Protein AF-A0A497HD23-F1 (afdb_monomer_lite)

pLDDT: mean 92.61, std 12.79, range [30.3, 98.94]

Radius of gyration: 14.39 Å; chains: 1; bounding box: 45×35×32 Å

Sequence (160 aa):
IQEAINQSQPGDTIYIHNGTYHEHIIVNKSLKIIGENKYTTIIDGDNEWDAIILISNSNVYLSNITVTNQSKDSWTGGIDISEGFWTSGKRKEIYNITIYNCIVENCGCGIYPTNTTNIKITNCMIYNNTGTGLYIVDSTNIIIDNCTIYKNGQGDRGGG

Secondary structure (DSSP, 8-state):
-HHHHHHPPTT-EEEE-SEEEE--EEE-SS-EEEES-TTTEEEE-TT-SS-SEEE-SSSEEEES-EEE---TT-SSEEEEESS-TT--S-PPPEEEEEEES-EEESSSEEEEEBSEEEEEEES-EEES-SS-SB--BS-EEEEEES-EEES---S-----

Structure (mmCIF, N/CA/C/O backbone):
data_AF-A0A497HD23-F1
#
_entry.id   AF-A0A497HD23-F1
#
loop_
_atom_site.group_PDB
_atom_site.id
_atom_site.type_symbol
_atom_site.label_atom_id
_atom_site.label_alt_id
_atom_site.label_comp_id
_atom_site.label_asym_id
_atom_site.label_entity_id
_atom_site.label_seq_id
_atom_site.pdbx_PDB_ins_code
_atom_site.Cartn_x
_atom_site.Cartn_y
_atom_site.Cartn_z
_atom_site.occupancy
_atom_site.B_iso_or_equiv
_atom_site.auth_seq_id
_atom_site.auth_comp_id
_atom_site.auth_asym_id
_atom_site.auth_atom_id
_atom_site.pdbx_PDB_model_num
ATOM 1 N N . ILE A 1 1 ? -10.742 7.907 -7.194 1.00 98.00 1 ILE A N 1
ATOM 2 C CA . ILE A 1 1 ? -10.971 7.335 -5.841 1.00 98.00 1 ILE A CA 1
ATOM 3 C C . ILE A 1 1 ? -11.016 8.424 -4.773 1.00 98.00 1 ILE A C 1
ATOM 5 O O . ILE A 1 1 ? -11.865 8.344 -3.885 1.00 98.00 1 ILE A O 1
ATOM 9 N N . GLN A 1 2 ? -10.168 9.457 -4.855 1.00 98.44 2 GLN A N 1
ATOM 10 C CA . GLN A 1 2 ? -10.122 10.519 -3.838 1.00 98.44 2 GLN A CA 1
ATOM 11 C C . GLN A 1 2 ? -11.486 11.177 -3.550 1.00 98.44 2 GLN A C 1
ATOM 13 O O . GLN A 1 2 ? -11.806 11.452 -2.396 1.00 98.44 2 GLN A O 1
ATOM 18 N N . GLU A 1 3 ? -12.328 11.392 -4.563 1.00 98.31 3 GLU A N 1
ATOM 19 C CA . GLU A 1 3 ? -13.668 11.962 -4.363 1.00 98.31 3 GLU A CA 1
ATOM 20 C C . GLU A 1 3 ? -14.550 11.100 -3.440 1.00 98.31 3 GLU A C 1
ATOM 22 O O . GLU A 1 3 ? -15.201 11.631 -2.538 1.00 98.31 3 GLU A O 1
ATOM 27 N N . ALA A 1 4 ? -14.504 9.772 -3.585 1.00 98.38 4 ALA A N 1
ATOM 28 C CA . ALA A 1 4 ? -15.235 8.854 -2.712 1.00 98.38 4 ALA A CA 1
ATOM 29 C C . ALA A 1 4 ? -14.719 8.918 -1.264 1.00 98.38 4 ALA A C 1
ATOM 31 O O . ALA A 1 4 ? -15.511 8.903 -0.325 1.00 98.38 4 ALA A O 1
ATOM 32 N N . ILE A 1 5 ? -13.401 9.063 -1.072 1.00 98.56 5 ILE A N 1
ATOM 33 C CA . ILE A 1 5 ? -12.803 9.293 0.255 1.00 98.56 5 ILE A CA 1
ATOM 34 C C . ILE A 1 5 ? -13.286 10.626 0.840 1.00 98.56 5 ILE A C 1
ATOM 36 O O . ILE A 1 5 ? -13.588 10.721 2.031 1.00 98.56 5 ILE A O 1
ATOM 40 N N . ASN A 1 6 ? -13.389 11.670 0.019 1.00 98.50 6 ASN A N 1
ATOM 41 C CA . ASN A 1 6 ? -13.835 12.984 0.474 1.00 98.50 6 ASN A CA 1
ATOM 42 C C . ASN A 1 6 ? -15.293 12.948 0.957 1.00 98.50 6 ASN A C 1
ATOM 44 O O . ASN A 1 6 ? -15.597 13.541 1.994 1.00 98.50 6 ASN A O 1
ATOM 48 N N . GLN A 1 7 ? -16.159 12.205 0.264 1.00 98.44 7 GLN A N 1
ATOM 49 C CA . GLN A 1 7 ? -17.591 12.093 0.566 1.00 98.44 7 GLN A CA 1
ATOM 50 C C . GLN A 1 7 ? -17.926 11.076 1.672 1.00 98.44 7 GLN A C 1
ATOM 52 O O . GLN A 1 7 ? -18.985 11.182 2.292 1.00 98.44 7 GLN A O 1
ATOM 57 N N . SER A 1 8 ? -17.041 10.116 1.954 1.00 98.38 8 SER A N 1
ATOM 58 C CA . SER A 1 8 ? -17.285 9.071 2.953 1.00 98.38 8 SER A CA 1
ATOM 59 C C . SER A 1 8 ? -17.251 9.574 4.400 1.00 98.38 8 SER A C 1
ATOM 61 O O . SER A 1 8 ? -16.655 10.607 4.728 1.00 98.38 8 SER A O 1
ATOM 63 N N . GLN A 1 9 ? -17.865 8.806 5.292 1.00 98.56 9 GLN A N 1
ATOM 64 C CA . GLN A 1 9 ? -17.776 8.954 6.739 1.00 98.56 9 GLN A CA 1
ATOM 65 C C . GLN A 1 9 ? -16.776 7.951 7.338 1.00 98.56 9 GLN A C 1
ATOM 67 O O . GLN A 1 9 ? -16.520 6.893 6.758 1.00 98.56 9 GLN A O 1
ATOM 72 N N . PRO A 1 10 ? -16.183 8.245 8.510 1.00 98.56 10 PRO A N 1
ATOM 73 C CA . PRO A 1 10 ? -15.352 7.275 9.213 1.00 98.56 10 PRO A CA 1
ATOM 74 C C . PRO A 1 10 ? -16.108 5.965 9.484 1.00 98.56 10 PRO A C 1
ATOM 76 O O . PRO A 1 10 ? -17.189 5.972 10.065 1.00 98.56 10 PRO A O 1
ATOM 79 N N . GLY A 1 11 ? -15.507 4.841 9.102 1.00 97.94 11 GLY A N 1
ATOM 80 C CA . GLY A 1 11 ? -16.085 3.499 9.183 1.00 97.94 11 GLY A CA 1
ATOM 81 C C . GLY A 1 11 ? -16.650 2.981 7.858 1.00 97.94 11 GLY A C 1
ATOM 82 O O . GLY A 1 11 ? -16.884 1.776 7.742 1.00 97.94 11 GLY A O 1
ATOM 83 N N . ASP A 1 12 ? -16.813 3.849 6.858 1.00 98.75 12 ASP A N 1
ATOM 84 C CA . ASP A 1 12 ? -17.353 3.464 5.557 1.00 98.75 12 ASP A CA 1
ATOM 85 C C . ASP A 1 12 ? -16.429 2.516 4.786 1.00 98.75 12 ASP A C 1
ATOM 87 O O . ASP A 1 12 ? -15.217 2.414 5.014 1.00 98.75 12 ASP A O 1
ATOM 91 N N . THR A 1 13 ? -17.039 1.818 3.827 1.00 98.81 13 THR A N 1
ATOM 92 C CA . THR A 1 13 ? -16.343 0.974 2.857 1.00 98.81 13 THR A CA 1
ATOM 93 C C . THR A 1 13 ? -16.471 1.569 1.462 1.00 98.81 13 THR A C 1
ATOM 95 O O . THR A 1 13 ? -17.576 1.828 0.993 1.00 98.81 13 THR A O 1
ATOM 98 N N . ILE A 1 14 ? -15.337 1.747 0.795 1.00 98.81 14 ILE A N 1
ATOM 99 C CA . ILE A 1 14 ? -15.223 2.176 -0.594 1.00 98.81 14 ILE A CA 1
ATOM 100 C C . ILE A 1 14 ? -14.851 0.950 -1.423 1.00 98.81 14 ILE A C 1
ATOM 102 O O . ILE A 1 14 ? -13.812 0.328 -1.188 1.00 98.81 14 ILE A O 1
ATOM 106 N N . TYR A 1 15 ? -15.698 0.618 -2.393 1.00 98.75 15 TYR A N 1
ATOM 107 C CA . TYR A 1 15 ? -15.421 -0.415 -3.387 1.00 98.75 15 TYR A CA 1
ATOM 108 C C . TYR A 1 15 ? -14.903 0.235 -4.664 1.00 98.75 15 TYR A C 1
ATOM 110 O O . TYR A 1 15 ? -15.491 1.199 -5.155 1.00 98.75 15 TYR A O 1
ATOM 118 N N . ILE A 1 16 ? -13.801 -0.288 -5.190 1.00 98.62 16 ILE A N 1
ATOM 119 C CA . ILE A 1 16 ? -13.177 0.198 -6.416 1.00 98.62 16 ILE A CA 1
ATOM 120 C C . ILE A 1 16 ? -13.323 -0.894 -7.468 1.00 98.62 16 ILE A C 1
ATOM 122 O O . ILE A 1 16 ? -12.846 -2.012 -7.278 1.00 98.62 16 ILE A O 1
ATOM 126 N N . HIS A 1 17 ? -13.988 -0.570 -8.570 1.00 98.56 17 HIS A N 1
ATOM 127 C CA . HIS A 1 17 ? -14.147 -1.491 -9.688 1.00 98.56 17 HIS A CA 1
ATOM 128 C C . HIS A 1 17 ? -12.826 -1.736 -10.425 1.00 98.56 17 HIS A C 1
ATOM 130 O O . HIS A 1 17 ? -11.814 -1.072 -10.189 1.00 98.56 17 HIS A O 1
ATOM 136 N N . ASN A 1 18 ? -12.818 -2.718 -11.322 1.00 98.50 18 ASN A N 1
ATOM 137 C CA . ASN A 1 18 ? -11.690 -2.903 -12.232 1.00 98.50 18 ASN A CA 1
ATOM 138 C C . ASN A 1 18 ? -11.453 -1.639 -13.072 1.00 98.50 18 ASN A C 1
ATOM 140 O O . ASN A 1 18 ? -12.390 -1.049 -13.611 1.00 98.50 18 ASN A O 1
ATOM 144 N N . GLY A 1 19 ? -10.189 -1.261 -13.211 1.00 98.62 19 GLY A N 1
ATOM 145 C CA . GLY A 1 19 ? -9.763 -0.070 -13.925 1.00 98.62 19 GLY A CA 1
ATOM 146 C C . GLY A 1 19 ? -8.366 0.370 -13.505 1.00 98.62 19 GLY A C 1
ATOM 147 O O . GLY A 1 19 ? -7.862 -0.034 -12.455 1.00 98.62 19 GLY A O 1
ATOM 148 N N . THR A 1 20 ? -7.769 1.222 -14.334 1.00 98.69 20 THR A N 1
ATOM 149 C CA . THR A 1 20 ? -6.544 1.953 -14.007 1.00 98.69 20 THR A CA 1
ATOM 150 C C . THR A 1 20 ? -6.918 3.376 -13.628 1.00 98.69 20 THR A C 1
ATOM 152 O O . THR A 1 20 ? -7.561 4.085 -14.403 1.00 98.69 20 THR A O 1
ATOM 155 N N . TYR A 1 21 ? -6.527 3.779 -12.427 1.00 98.56 21 TYR A N 1
ATOM 156 C CA . TYR A 1 21 ? -6.795 5.086 -11.855 1.00 98.56 21 TYR A CA 1
ATOM 157 C C . TYR A 1 21 ? -5.468 5.827 -11.713 1.00 98.56 21 TYR A C 1
ATOM 159 O O . TYR A 1 21 ? -4.653 5.463 -10.872 1.00 98.56 21 TYR A O 1
ATOM 167 N N . HIS A 1 22 ? -5.251 6.839 -12.554 1.00 98.31 22 HIS A N 1
ATOM 168 C CA . HIS A 1 22 ? -4.073 7.707 -12.492 1.00 98.31 22 HIS A CA 1
ATOM 169 C C . HIS A 1 22 ? -4.312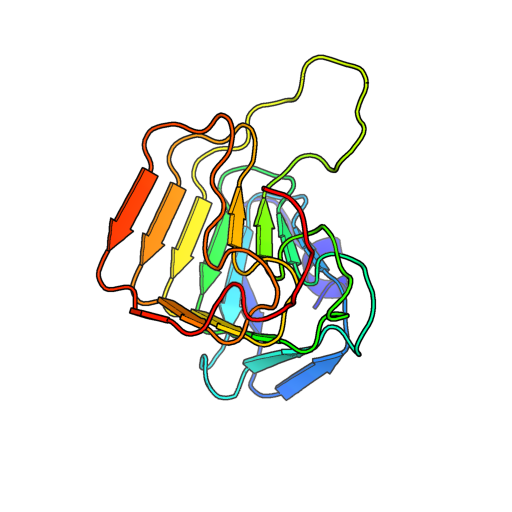 8.780 -11.428 1.00 98.31 22 HIS A C 1
ATOM 171 O O . HIS A 1 22 ? -4.951 9.797 -11.703 1.00 98.31 22 HIS A O 1
ATOM 177 N N . GLU A 1 23 ? -3.923 8.501 -10.185 1.00 97.00 23 GLU A N 1
ATOM 178 C CA . GLU A 1 23 ? -4.170 9.397 -9.057 1.00 97.00 23 GLU A CA 1
ATOM 179 C C . GLU A 1 23 ? -3.265 9.110 -7.856 1.00 97.00 23 GLU A C 1
ATOM 181 O O . GLU A 1 23 ? -2.825 7.986 -7.623 1.00 97.00 23 GLU A O 1
ATOM 186 N N . HIS A 1 24 ? -3.099 10.139 -7.027 1.00 96.50 24 HIS A N 1
ATOM 187 C CA . HIS A 1 24 ? -2.538 10.046 -5.686 1.00 96.50 24 HIS A CA 1
ATOM 188 C C . HIS A 1 24 ? -3.666 10.218 -4.669 1.00 96.50 24 HIS A C 1
ATOM 190 O O . HIS A 1 24 ? -4.412 11.200 -4.725 1.00 96.50 24 HIS A O 1
ATOM 196 N N . ILE A 1 25 ? -3.809 9.270 -3.741 1.00 97.44 25 ILE A N 1
ATOM 197 C CA . ILE A 1 25 ? -4.896 9.272 -2.758 1.00 97.44 25 ILE A CA 1
ATOM 198 C C . ILE A 1 25 ? -4.391 9.452 -1.330 1.00 97.44 25 ILE A C 1
ATOM 200 O O . ILE A 1 25 ? -3.404 8.858 -0.900 1.00 97.44 25 ILE A O 1
ATOM 204 N N . ILE A 1 26 ? -5.137 10.238 -0.559 1.00 97.81 26 ILE A N 1
ATOM 205 C CA . ILE A 1 26 ? -4.899 10.486 0.859 1.00 97.81 26 ILE A CA 1
ATOM 206 C C . ILE A 1 26 ? -6.050 9.876 1.655 1.00 97.81 26 ILE A C 1
ATOM 208 O O . ILE A 1 26 ? -7.182 10.367 1.633 1.00 97.81 26 ILE A O 1
ATOM 212 N N . VAL A 1 27 ? -5.747 8.824 2.412 1.00 98.19 27 VAL A N 1
ATOM 213 C CA . VAL A 1 27 ? -6.677 8.142 3.316 1.00 98.19 27 VAL A CA 1
ATOM 214 C C . VAL A 1 27 ? -6.574 8.779 4.702 1.00 98.19 27 VAL A C 1
ATOM 216 O O . VAL A 1 27 ? -5.856 8.312 5.586 1.00 98.19 27 VAL A O 1
ATOM 219 N N . ASN A 1 28 ? -7.297 9.885 4.881 1.00 97.19 28 ASN A N 1
ATOM 220 C CA . ASN A 1 28 ? -7.299 10.695 6.105 1.00 97.19 28 ASN A CA 1
ATOM 221 C C . ASN A 1 28 ? -8.470 10.388 7.060 1.00 97.19 28 ASN A C 1
ATOM 223 O O . ASN A 1 28 ? -8.691 11.113 8.032 1.00 97.19 28 ASN A O 1
ATOM 227 N N . LYS A 1 29 ? -9.218 9.307 6.820 1.00 97.75 29 LYS A N 1
ATOM 228 C CA . LYS A 1 29 ? -10.340 8.826 7.643 1.00 97.75 29 LYS A CA 1
ATOM 229 C C . LYS A 1 29 ? -10.182 7.326 7.897 1.00 97.75 29 LYS A C 1
ATOM 231 O O . LYS A 1 29 ? -9.591 6.627 7.078 1.00 97.75 29 LYS A O 1
ATOM 236 N N . SER A 1 30 ? -10.754 6.827 8.993 1.00 98.62 30 SER A N 1
ATOM 237 C CA . SER A 1 30 ? -10.903 5.383 9.220 1.00 98.62 30 SER A CA 1
ATOM 238 C C . SER A 1 30 ? -11.789 4.799 8.123 1.00 98.62 30 SER A C 1
ATOM 240 O O . SER A 1 30 ? -12.968 5.140 8.071 1.00 98.62 30 SER A O 1
ATOM 242 N N . LEU A 1 31 ? -11.255 3.970 7.232 1.00 98.75 31 LEU A N 1
ATOM 243 C CA . LEU A 1 31 ? -11.980 3.481 6.055 1.00 98.75 31 LEU A CA 1
ATOM 244 C C . LEU A 1 31 ? -11.566 2.058 5.695 1.00 98.75 31 LEU A C 1
ATOM 246 O O . LEU A 1 31 ? -10.445 1.626 5.968 1.00 98.75 31 LEU A O 1
ATOM 250 N N . LYS A 1 32 ? -12.462 1.352 5.007 1.00 98.88 32 LYS A N 1
ATOM 251 C CA . LYS A 1 32 ? -12.110 0.157 4.237 1.00 98.88 32 LYS A CA 1
ATOM 252 C C . LYS A 1 32 ? -12.099 0.516 2.758 1.00 98.88 32 LYS A C 1
ATOM 254 O O . LYS A 1 32 ? -13.088 1.030 2.254 1.00 98.88 32 LYS A O 1
ATOM 259 N N . ILE A 1 33 ? -11.007 0.238 2.064 1.00 98.88 33 ILE A N 1
ATOM 260 C CA . ILE A 1 33 ? -10.851 0.464 0.629 1.00 98.88 33 ILE A CA 1
ATOM 261 C C . ILE A 1 33 ? -10.551 -0.889 -0.010 1.00 98.88 33 ILE A C 1
ATOM 263 O O . ILE A 1 33 ? -9.555 -1.540 0.312 1.00 98.88 33 ILE A O 1
ATOM 267 N N . ILE A 1 34 ? -11.464 -1.345 -0.862 1.00 98.94 34 ILE A N 1
ATOM 268 C CA . ILE A 1 34 ? -11.472 -2.708 -1.390 1.00 98.94 34 ILE A CA 1
ATOM 269 C C . ILE A 1 34 ? -11.554 -2.633 -2.908 1.00 98.94 34 ILE A C 1
ATOM 271 O O . ILE A 1 34 ? -12.582 -2.244 -3.461 1.00 98.94 34 ILE A O 1
ATOM 275 N N . GLY A 1 35 ? -10.470 -3.018 -3.575 1.00 98.81 35 GLY A N 1
ATOM 276 C CA . GLY A 1 35 ? -10.493 -3.261 -5.009 1.00 98.81 35 GLY A CA 1
ATOM 277 C C . GLY A 1 35 ? -11.262 -4.530 -5.354 1.00 98.81 35 GLY A C 1
ATOM 278 O O . GLY A 1 35 ? -11.375 -5.468 -4.559 1.00 98.81 35 GLY A O 1
ATOM 279 N N . GLU A 1 36 ? -11.809 -4.562 -6.558 1.00 98.69 36 GLU A N 1
ATOM 280 C CA . GLU A 1 36 ? -12.518 -5.721 -7.081 1.00 98.69 36 GLU A CA 1
ATOM 281 C C . GLU A 1 36 ? -11.556 -6.903 -7.276 1.00 98.69 36 GLU A C 1
ATOM 283 O O . GLU A 1 36 ? -11.879 -8.037 -6.916 1.00 98.69 36 GLU A O 1
ATOM 288 N N . ASN A 1 37 ? -10.342 -6.641 -7.773 1.00 98.50 37 ASN A N 1
ATOM 289 C CA . ASN A 1 37 ? -9.303 -7.650 -7.945 1.00 98.50 37 ASN A CA 1
ATOM 290 C C . ASN A 1 37 ? -7.913 -7.003 -8.035 1.00 98.50 37 ASN A C 1
ATOM 292 O O . ASN A 1 37 ? -7.699 -6.071 -8.806 1.00 98.50 37 ASN A O 1
ATOM 296 N N . LYS A 1 38 ? -6.931 -7.553 -7.307 1.00 98.25 38 LYS A N 1
ATOM 297 C CA . LYS A 1 38 ? -5.576 -6.986 -7.254 1.00 98.25 38 LYS A CA 1
ATOM 298 C C . LYS A 1 38 ? -4.881 -6.881 -8.605 1.00 98.25 38 LYS A C 1
ATOM 300 O O . LYS A 1 38 ? -4.040 -6.013 -8.743 1.00 98.25 38 LYS A O 1
ATOM 305 N N . TYR A 1 39 ? -5.211 -7.725 -9.580 1.00 98.56 39 TYR A N 1
ATOM 306 C CA . TYR A 1 39 ? -4.586 -7.714 -10.905 1.00 98.56 39 TYR A CA 1
ATOM 307 C C . TYR A 1 39 ? -5.215 -6.700 -11.871 1.00 98.56 39 TYR A C 1
ATOM 309 O O . TYR A 1 39 ? -4.637 -6.434 -12.920 1.00 98.56 39 TYR A O 1
ATOM 317 N N . THR A 1 40 ? -6.398 -6.165 -11.556 1.00 98.56 40 THR A N 1
ATOM 318 C CA . THR A 1 40 ? -7.183 -5.327 -12.482 1.00 98.56 40 THR A CA 1
ATOM 319 C C . THR A 1 40 ? -7.709 -4.033 -11.869 1.00 98.56 40 THR A C 1
ATOM 321 O O . THR A 1 40 ? -8.171 -3.175 -12.614 1.00 98.56 40 THR A O 1
ATOM 324 N N . THR A 1 41 ? -7.630 -3.852 -10.551 1.00 98.81 41 THR A N 1
ATOM 325 C CA . THR A 1 41 ? -7.831 -2.564 -9.878 1.00 98.81 41 THR A CA 1
ATOM 326 C C . THR A 1 41 ? -6.464 -1.945 -9.592 1.00 98.81 41 THR A C 1
ATOM 328 O O . THR A 1 41 ? -5.790 -2.326 -8.632 1.00 98.81 41 THR A O 1
ATOM 331 N N . ILE A 1 42 ? -6.038 -1.021 -10.450 1.00 98.88 42 ILE A N 1
ATOM 332 C CA . ILE A 1 42 ? -4.685 -0.453 -10.464 1.00 98.88 42 ILE A CA 1
ATOM 333 C C . ILE A 1 42 ? -4.760 1.026 -10.095 1.00 98.88 42 ILE A C 1
ATOM 335 O O . ILE A 1 42 ? -5.485 1.782 -10.736 1.00 98.88 42 ILE A O 1
ATOM 339 N N . ILE A 1 43 ? -3.994 1.437 -9.089 1.00 98.75 43 ILE A N 1
ATOM 340 C CA . ILE A 1 43 ? -3.741 2.842 -8.770 1.00 98.75 43 ILE A CA 1
ATOM 341 C C . ILE A 1 43 ? -2.332 3.162 -9.268 1.00 98.75 43 ILE A C 1
ATOM 343 O O . ILE A 1 43 ? -1.346 2.597 -8.788 1.00 98.75 43 ILE A O 1
ATOM 347 N N . ASP A 1 44 ? -2.274 4.003 -10.289 1.00 98.69 44 ASP A N 1
ATOM 348 C CA . ASP A 1 44 ? -1.076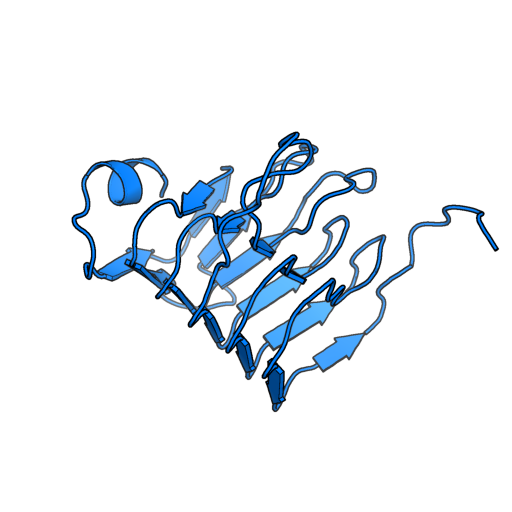 4.351 -11.040 1.00 98.69 44 ASP A CA 1
ATOM 349 C C . ASP A 1 44 ? -0.617 5.758 -10.634 1.00 98.69 44 ASP A C 1
ATOM 351 O O . ASP A 1 44 ? -1.402 6.706 -10.678 1.00 98.69 44 ASP A O 1
ATOM 355 N N . GLY A 1 45 ? 0.639 5.875 -10.201 1.00 97.19 45 GLY A N 1
ATOM 356 C CA . GLY A 1 45 ? 1.254 7.125 -9.751 1.00 97.19 45 GLY A CA 1
ATOM 357 C C . GLY A 1 45 ? 1.773 8.028 -10.867 1.00 97.19 45 GLY A C 1
ATOM 358 O O . GLY A 1 45 ? 2.465 8.993 -10.571 1.00 97.19 45 GLY A O 1
ATOM 359 N N . ASP A 1 46 ? 1.532 7.686 -12.133 1.00 96.19 46 ASP A N 1
ATOM 360 C CA . ASP A 1 46 ? 1.869 8.472 -13.327 1.00 96.19 46 ASP A CA 1
ATOM 361 C C . ASP A 1 46 ? 3.325 8.988 -13.392 1.00 96.19 46 ASP A C 1
ATOM 363 O O . ASP A 1 46 ? 3.628 10.042 -13.945 1.00 96.19 46 ASP A O 1
ATOM 367 N N . ASN A 1 47 ? 4.266 8.217 -12.836 1.00 94.25 47 ASN A N 1
ATOM 368 C CA . ASN A 1 47 ? 5.676 8.578 -12.651 1.00 94.25 47 ASN A CA 1
ATOM 369 C C . ASN A 1 47 ? 5.912 9.853 -11.818 1.00 94.25 47 ASN A C 1
ATOM 371 O O . ASN A 1 47 ? 6.989 10.453 -11.898 1.00 94.25 47 ASN A O 1
ATOM 375 N N . GLU A 1 48 ? 4.956 10.256 -10.985 1.00 93.88 48 GLU A N 1
ATOM 376 C CA . GLU A 1 48 ? 5.107 11.369 -10.056 1.00 93.88 48 GLU A CA 1
ATOM 377 C C . GLU A 1 48 ? 5.810 10.944 -8.758 1.00 93.88 48 GLU A C 1
ATOM 379 O O . GLU A 1 48 ? 5.985 9.766 -8.435 1.00 93.88 48 GLU A O 1
ATOM 384 N N . TRP A 1 49 ? 6.295 11.937 -8.018 1.00 90.75 49 TRP A N 1
ATOM 385 C CA . TRP A 1 49 ? 7.193 11.746 -6.878 1.00 90.75 49 TRP A CA 1
ATOM 386 C C . TRP A 1 49 ? 6.461 11.426 -5.578 1.00 90.75 49 TRP A C 1
ATOM 388 O O . TRP A 1 49 ? 7.044 10.804 -4.687 1.00 90.75 49 TRP A O 1
ATOM 398 N N . ASP A 1 50 ? 5.207 11.849 -5.461 1.00 91.56 50 ASP A N 1
ATOM 399 C CA . ASP A 1 50 ? 4.426 11.729 -4.238 1.00 91.56 50 ASP A CA 1
ATOM 400 C C . ASP A 1 50 ? 4.036 10.281 -3.949 1.00 91.56 50 ASP A C 1
ATOM 402 O O . ASP A 1 50 ? 4.005 9.428 -4.837 1.00 91.56 50 ASP A O 1
ATOM 406 N N . ALA A 1 51 ? 3.742 9.983 -2.679 1.00 93.31 51 ALA A N 1
ATOM 407 C CA . ALA A 1 51 ? 3.158 8.694 -2.317 1.00 93.31 51 ALA A CA 1
ATOM 408 C C . ALA A 1 51 ? 1.876 8.467 -3.130 1.00 93.31 51 ALA A C 1
ATOM 410 O O . ALA A 1 51 ? 1.043 9.368 -3.236 1.00 93.31 51 ALA A O 1
ATOM 411 N N . ILE A 1 52 ? 1.710 7.275 -3.702 1.00 97.56 52 ILE A N 1
ATOM 412 C CA . ILE A 1 52 ? 0.503 6.953 -4.481 1.00 97.56 52 ILE A CA 1
ATOM 413 C C . ILE A 1 52 ? -0.679 6.783 -3.528 1.00 97.56 52 ILE A C 1
ATOM 415 O O . ILE A 1 52 ? -1.766 7.304 -3.762 1.00 97.56 52 ILE A O 1
ATOM 419 N N . ILE A 1 53 ? -0.452 6.096 -2.407 1.00 98.19 53 ILE A N 1
ATOM 420 C CA . ILE A 1 53 ? -1.400 6.019 -1.299 1.00 98.19 53 ILE A CA 1
ATOM 421 C C . ILE A 1 53 ? -0.719 6.537 -0.041 1.00 98.19 53 ILE A C 1
ATOM 423 O O . ILE A 1 53 ? 0.184 5.889 0.483 1.00 98.19 53 ILE A O 1
ATOM 427 N N . LEU A 1 54 ? -1.204 7.657 0.488 1.00 97.44 54 LEU A N 1
ATOM 428 C CA . LEU A 1 54 ? -0.835 8.159 1.807 1.00 97.44 54 LEU A CA 1
ATOM 429 C C . LEU A 1 54 ? -1.933 7.823 2.820 1.00 97.44 54 LEU A C 1
ATOM 431 O O . LEU A 1 54 ? -3.023 8.394 2.791 1.00 97.44 54 LEU A O 1
ATOM 435 N N . ILE A 1 55 ? -1.645 6.920 3.751 1.00 97.69 55 ILE A N 1
ATOM 436 C CA . ILE A 1 55 ? -2.515 6.594 4.881 1.00 97.69 55 ILE A CA 1
ATOM 437 C C . ILE A 1 55 ? -2.097 7.447 6.079 1.00 97.69 55 ILE A C 1
ATOM 439 O O . ILE A 1 55 ? -1.086 7.176 6.721 1.00 97.69 55 ILE A O 1
ATOM 443 N N . SER A 1 56 ? -2.908 8.457 6.401 1.00 96.19 56 SER A N 1
ATOM 444 C CA . SER A 1 56 ? -2.649 9.423 7.482 1.00 96.19 56 SER A CA 1
ATOM 445 C C . SER A 1 56 ? -3.633 9.308 8.653 1.00 96.19 56 SER A C 1
ATOM 447 O O . SER A 1 56 ? -3.714 10.183 9.520 1.00 96.19 56 SER A O 1
ATOM 449 N N . ASN A 1 57 ? -4.408 8.220 8.707 1.00 96.62 57 ASN A N 1
ATOM 450 C CA . ASN A 1 57 ? -5.324 7.942 9.808 1.00 96.62 57 ASN A CA 1
ATOM 451 C C . ASN A 1 57 ? -5.335 6.460 10.205 1.00 96.62 57 ASN A C 1
ATOM 453 O O . ASN A 1 57 ? -4.951 5.582 9.438 1.00 96.62 57 ASN A O 1
ATOM 457 N N . SER A 1 58 ? -5.770 6.201 11.436 1.00 98.06 58 SER A N 1
ATOM 458 C CA . SER A 1 58 ? -5.845 4.873 12.041 1.00 98.06 58 SER A CA 1
ATOM 459 C C . SER A 1 58 ? -7.080 4.100 11.574 1.00 98.06 58 SER A C 1
ATOM 461 O O . SER A 1 58 ? -8.047 4.684 11.091 1.00 98.06 58 SER A O 1
ATOM 463 N N . ASN A 1 59 ? -7.097 2.788 11.824 1.00 98.69 59 ASN A N 1
ATOM 464 C CA . ASN A 1 59 ? -8.217 1.892 11.504 1.00 98.69 59 ASN A CA 1
ATOM 465 C C . ASN A 1 59 ? -8.544 1.877 10.003 1.00 98.69 59 ASN A C 1
ATOM 467 O O . ASN A 1 59 ? -9.696 2.058 9.600 1.00 98.69 59 ASN A O 1
ATOM 471 N N . VAL A 1 60 ? -7.510 1.670 9.187 1.00 98.88 60 VAL A N 1
ATOM 472 C CA . VAL A 1 60 ? -7.624 1.582 7.730 1.00 98.88 60 VAL A CA 1
ATOM 473 C C . VAL A 1 60 ? -7.401 0.147 7.274 1.00 98.88 60 VAL A C 1
ATOM 475 O O . VAL A 1 60 ? -6.452 -0.524 7.684 1.00 98.88 60 VAL A O 1
ATOM 478 N N . TYR A 1 61 ? -8.289 -0.320 6.405 1.00 98.94 61 TYR A N 1
ATOM 479 C CA . TYR A 1 61 ? -8.167 -1.597 5.717 1.00 98.94 61 TYR A CA 1
ATOM 480 C C . TYR A 1 61 ? -8.047 -1.339 4.220 1.00 98.94 61 TYR A C 1
ATOM 482 O O . TYR A 1 61 ? -8.927 -0.715 3.633 1.00 98.94 61 TYR A O 1
ATOM 490 N N . LEU A 1 62 ? -6.981 -1.834 3.608 1.00 98.88 62 LEU A N 1
ATOM 491 C CA . LEU A 1 62 ? -6.709 -1.716 2.184 1.00 98.88 62 LEU A CA 1
ATOM 492 C C . LEU A 1 62 ? -6.566 -3.117 1.599 1.00 98.88 62 LEU A C 1
ATOM 494 O O . LEU A 1 62 ? -5.812 -3.929 2.141 1.00 98.88 62 LEU A O 1
ATOM 498 N N . SER A 1 63 ? -7.274 -3.416 0.512 1.00 98.94 63 SER A N 1
ATOM 499 C CA . SER A 1 63 ? -7.160 -4.736 -0.104 1.00 98.94 63 SER A CA 1
ATOM 500 C C . SER A 1 63 ? -7.431 -4.780 -1.594 1.00 98.94 63 SER A C 1
ATOM 502 O O . SER A 1 63 ? -8.138 -3.924 -2.121 1.00 98.94 63 SER A O 1
ATOM 504 N N . ASN A 1 64 ? -6.933 -5.843 -2.230 1.00 98.88 64 ASN A N 1
ATOM 505 C CA . ASN A 1 64 ? -7.257 -6.229 -3.603 1.00 98.88 64 ASN A CA 1
ATOM 506 C C . ASN A 1 64 ? -6.937 -5.152 -4.652 1.00 98.88 64 ASN A C 1
ATOM 508 O O . ASN A 1 64 ? -7.691 -4.976 -5.605 1.00 98.88 64 ASN A O 1
ATOM 512 N N . ILE A 1 65 ? -5.816 -4.452 -4.494 1.00 98.81 65 ILE A N 1
ATOM 513 C CA . ILE A 1 65 ? -5.363 -3.427 -5.441 1.00 98.81 65 ILE A CA 1
ATOM 514 C C . ILE A 1 65 ? -3.899 -3.624 -5.836 1.00 98.81 65 ILE A C 1
ATOM 516 O O . ILE A 1 65 ? -3.114 -4.199 -5.075 1.00 98.81 65 ILE A O 1
ATOM 520 N N . THR A 1 66 ? -3.541 -3.111 -7.009 1.00 98.88 66 THR A N 1
ATOM 521 C CA . THR A 1 66 ? -2.155 -2.836 -7.402 1.00 98.88 66 THR A CA 1
ATOM 522 C C . THR A 1 66 ? -1.846 -1.359 -7.198 1.00 98.88 66 THR A C 1
ATOM 524 O O . THR A 1 66 ? -2.662 -0.508 -7.540 1.00 98.88 66 THR A O 1
ATOM 527 N N . VAL A 1 67 ? -0.661 -1.064 -6.669 1.00 98.81 67 VAL A N 1
ATOM 528 C CA . VAL A 1 67 ? -0.084 0.280 -6.567 1.00 98.81 67 VAL A CA 1
ATOM 529 C C . VAL A 1 67 ? 1.208 0.295 -7.368 1.00 98.81 67 VAL A C 1
ATOM 531 O O . VAL A 1 67 ? 2.095 -0.518 -7.089 1.00 98.81 67 VAL A O 1
ATOM 534 N N . THR A 1 68 ? 1.309 1.164 -8.377 1.00 98.50 68 THR A N 1
ATOM 535 C CA . THR A 1 68 ? 2.462 1.134 -9.282 1.00 98.50 68 THR A CA 1
ATOM 536 C C . THR A 1 68 ? 2.802 2.457 -9.953 1.00 98.50 68 THR A C 1
ATOM 538 O O . THR A 1 68 ? 2.033 3.407 -9.892 1.00 98.50 68 THR A O 1
ATOM 541 N N . ASN A 1 69 ? 3.949 2.476 -10.637 1.00 96.62 69 ASN A N 1
ATOM 542 C CA . ASN A 1 69 ? 4.391 3.541 -11.528 1.00 96.62 69 ASN A CA 1
ATOM 543 C C . ASN A 1 69 ? 4.605 4.869 -10.788 1.00 96.62 69 ASN A C 1
ATOM 545 O O . ASN A 1 69 ? 4.171 5.925 -11.230 1.00 96.62 69 ASN A O 1
ATOM 549 N N . GLN A 1 70 ? 5.284 4.806 -9.642 1.00 95.00 70 GLN A N 1
ATOM 550 C CA . GLN A 1 70 ? 5.804 5.996 -8.971 1.00 95.00 70 GLN A CA 1
ATOM 551 C C . GLN A 1 70 ? 7.132 6.403 -9.619 1.00 95.00 70 GLN A C 1
ATOM 553 O O . GLN A 1 70 ? 7.861 5.553 -10.139 1.00 95.00 70 GLN A O 1
ATOM 558 N N . SER A 1 71 ? 7.515 7.676 -9.513 1.00 91.56 71 SER A N 1
ATOM 559 C CA . SER A 1 71 ? 8.875 8.100 -9.845 1.00 91.56 71 SER A CA 1
ATOM 560 C C . SER A 1 71 ? 9.900 7.211 -9.138 1.00 91.56 71 SER A C 1
ATOM 562 O O . SER A 1 71 ? 9.889 7.055 -7.913 1.00 91.56 71 SER A O 1
ATOM 564 N N . LYS A 1 72 ? 10.848 6.682 -9.917 1.00 83.69 72 LYS A N 1
ATOM 565 C CA . LYS A 1 72 ? 11.986 5.887 -9.425 1.00 83.69 72 LYS A CA 1
ATOM 566 C C . LYS A 1 72 ? 12.847 6.632 -8.418 1.00 83.69 72 LYS A C 1
ATOM 568 O O . LYS A 1 72 ? 13.551 6.002 -7.629 1.00 83.69 72 LYS A O 1
ATOM 573 N N . ASP A 1 73 ? 12.784 7.954 -8.467 1.00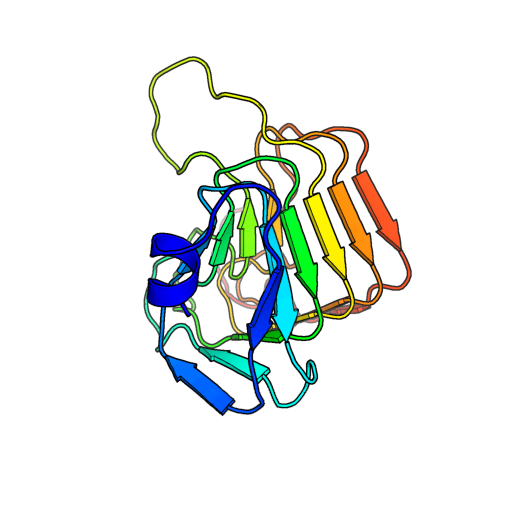 84.50 73 ASP A N 1
ATOM 574 C CA . ASP A 1 73 ? 13.530 8.832 -7.597 1.00 84.50 73 ASP A CA 1
ATOM 575 C C . ASP A 1 73 ? 12.715 9.310 -6.379 1.00 84.50 73 ASP A C 1
ATOM 577 O O . ASP A 1 73 ? 13.208 10.130 -5.597 1.00 84.50 73 ASP A O 1
ATOM 581 N N . SER A 1 74 ? 11.504 8.785 -6.168 1.00 84.06 74 SER A N 1
ATOM 582 C CA . SER A 1 74 ? 10.706 9.070 -4.976 1.00 84.06 74 SER A CA 1
ATOM 583 C C . SER A 1 74 ? 11.412 8.636 -3.686 1.00 84.06 74 SER A C 1
ATOM 585 O O . SER A 1 74 ? 12.159 7.658 -3.635 1.00 84.06 74 SER A O 1
ATOM 587 N N . TRP A 1 75 ? 11.177 9.407 -2.626 1.00 82.38 75 TRP A N 1
ATOM 588 C CA . TRP A 1 75 ? 11.663 9.144 -1.270 1.00 82.38 75 TRP A CA 1
ATOM 589 C C . TRP A 1 75 ? 10.549 8.592 -0.367 1.00 82.38 75 TRP A C 1
ATOM 591 O O . TRP A 1 75 ? 10.791 8.333 0.810 1.00 82.38 75 TRP A O 1
ATOM 601 N N . THR A 1 76 ? 9.337 8.430 -0.903 1.00 84.69 76 THR A N 1
ATOM 602 C CA . THR A 1 76 ? 8.161 7.942 -0.178 1.00 84.69 76 THR A CA 1
ATOM 603 C C . THR A 1 76 ? 7.877 6.477 -0.525 1.00 84.69 76 THR A C 1
ATOM 605 O O . THR A 1 76 ? 8.575 5.853 -1.335 1.00 84.69 76 THR A O 1
ATOM 608 N N . GLY A 1 77 ? 6.877 5.892 0.135 1.00 86.88 77 GLY A N 1
ATOM 609 C CA . GLY A 1 77 ? 6.335 4.593 -0.260 1.00 86.88 77 GLY A CA 1
ATOM 610 C C . GLY A 1 77 ? 5.304 4.715 -1.383 1.00 86.88 77 GLY A C 1
ATOM 611 O O . GLY A 1 77 ? 4.547 5.683 -1.427 1.00 86.88 77 GLY A O 1
ATOM 612 N N . GLY A 1 78 ? 5.189 3.682 -2.222 1.00 96.31 78 GLY A N 1
ATOM 613 C CA . GLY A 1 78 ? 3.986 3.481 -3.031 1.00 96.31 78 GLY A CA 1
ATOM 614 C C . GLY A 1 78 ? 2.748 3.445 -2.130 1.00 96.31 78 GLY A C 1
ATOM 615 O O . GLY A 1 78 ? 1.765 4.138 -2.388 1.00 96.31 78 GLY A O 1
ATOM 616 N N . ILE A 1 79 ? 2.846 2.714 -1.013 1.00 98.12 79 ILE A N 1
ATOM 617 C CA . ILE A 1 79 ? 1.942 2.852 0.135 1.00 98.12 79 ILE A CA 1
ATOM 618 C C . ILE A 1 79 ? 2.727 3.427 1.313 1.00 98.12 79 ILE A C 1
ATOM 620 O O . ILE A 1 79 ? 3.535 2.737 1.938 1.00 98.12 79 ILE A O 1
ATOM 624 N N . ASP A 1 80 ? 2.467 4.684 1.635 1.00 96.50 80 ASP A N 1
ATOM 625 C CA . ASP A 1 80 ? 3.059 5.397 2.761 1.00 96.50 80 ASP A CA 1
ATOM 626 C C . ASP A 1 80 ? 2.068 5.440 3.929 1.00 96.50 80 ASP A C 1
ATOM 628 O O . ASP A 1 80 ? 0.894 5.766 3.745 1.00 96.50 80 ASP A O 1
ATOM 632 N N . ILE A 1 81 ? 2.517 5.081 5.132 1.00 96.31 81 ILE A N 1
ATOM 633 C CA . ILE A 1 81 ? 1.708 5.166 6.352 1.00 96.31 81 ILE A CA 1
ATOM 634 C C . ILE A 1 81 ? 2.427 6.102 7.313 1.00 96.31 81 ILE A C 1
ATOM 636 O O . ILE A 1 81 ? 3.309 5.695 8.076 1.00 96.31 81 ILE A O 1
ATOM 640 N N . SER A 1 82 ? 2.046 7.371 7.267 1.00 92.50 82 SER A N 1
ATOM 641 C CA . SER A 1 82 ? 2.650 8.423 8.070 1.00 92.50 82 SER A CA 1
ATOM 642 C C . SER A 1 82 ? 1.716 9.627 8.184 1.00 92.50 82 SER A C 1
ATOM 644 O O . SER A 1 82 ? 0.756 9.788 7.430 1.00 92.50 82 SER A O 1
ATOM 646 N N . GLU A 1 83 ? 2.020 10.527 9.117 1.00 85.06 83 GLU A N 1
ATOM 647 C CA . GLU A 1 83 ? 1.394 11.856 9.168 1.00 85.06 83 GLU A CA 1
ATOM 648 C C . GLU A 1 83 ? 2.037 12.855 8.186 1.00 85.06 83 GLU A C 1
ATOM 650 O O . GLU A 1 83 ? 1.861 14.065 8.320 1.00 85.06 83 GLU A O 1
ATOM 655 N N . GLY A 1 84 ? 2.785 12.352 7.198 1.00 68.25 84 GLY A N 1
ATOM 656 C CA . GLY A 1 84 ? 3.610 13.136 6.291 1.00 68.25 84 GLY A CA 1
ATOM 657 C C . GLY A 1 84 ? 5.040 13.322 6.804 1.00 68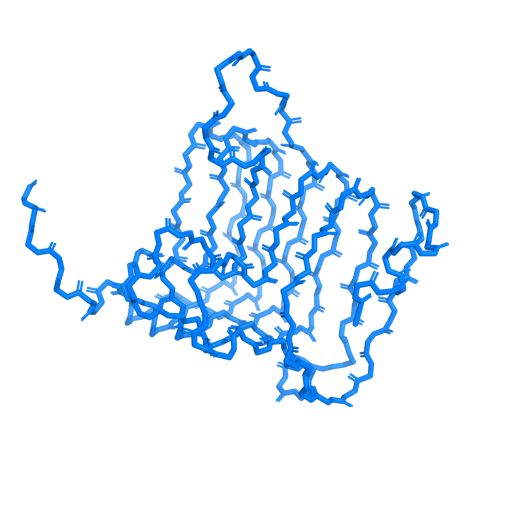.25 84 GLY A C 1
ATOM 658 O O . GLY A 1 84 ? 5.319 13.385 8.007 1.00 68.25 84 GLY A O 1
ATOM 659 N N . PHE A 1 85 ? 5.980 13.422 5.866 1.00 56.78 85 PHE A N 1
ATOM 660 C CA . PHE A 1 85 ? 7.341 13.844 6.175 1.00 56.78 85 PHE A CA 1
ATOM 661 C C . PHE A 1 85 ? 7.303 15.315 6.630 1.00 56.78 85 PHE A C 1
ATOM 663 O O . PHE A 1 85 ? 6.535 16.110 6.095 1.00 56.78 85 PHE A O 1
ATOM 670 N N . TRP A 1 86 ? 8.155 15.688 7.591 1.00 56.16 86 TRP A N 1
ATOM 671 C CA . TRP A 1 86 ? 8.428 17.089 7.980 1.00 56.16 86 TRP A CA 1
ATOM 672 C C . TRP A 1 86 ? 7.489 17.795 8.973 1.00 56.16 86 TRP A C 1
ATOM 674 O O . TRP A 1 86 ? 7.520 19.021 9.059 1.00 56.16 86 TRP A O 1
ATOM 684 N N . THR A 1 87 ? 6.736 17.089 9.821 1.00 53.25 87 THR A N 1
ATOM 685 C CA . THR A 1 87 ? 6.093 17.767 10.964 1.00 53.25 87 THR A CA 1
ATOM 686 C C . THR A 1 87 ? 7.105 17.990 12.097 1.00 53.25 87 THR A C 1
ATOM 688 O O . THR A 1 87 ? 7.546 17.036 12.744 1.00 53.25 87 THR A O 1
ATOM 691 N N . SER A 1 88 ? 7.471 19.243 12.375 1.00 57.12 88 SER A N 1
ATOM 692 C CA . SER A 1 88 ? 8.183 19.624 13.600 1.00 57.12 88 SER A CA 1
ATOM 693 C C . SER A 1 88 ? 7.212 19.570 14.787 1.00 57.12 88 SER A C 1
ATOM 695 O O . SER A 1 88 ? 6.493 20.520 15.078 1.00 57.12 88 SER A O 1
ATOM 697 N N . GLY A 1 89 ? 7.135 18.424 15.466 1.00 66.31 89 GLY A N 1
ATOM 698 C CA . GLY A 1 89 ? 6.234 18.251 16.606 1.00 66.31 89 GLY A CA 1
ATOM 699 C C . GLY A 1 89 ? 6.031 16.798 17.021 1.00 66.31 89 GLY A C 1
ATOM 700 O O . GLY A 1 89 ? 6.609 15.878 16.441 1.00 66.31 89 GLY A O 1
ATOM 701 N N . LYS A 1 90 ? 5.197 16.591 18.047 1.00 68.50 90 LYS A N 1
ATOM 702 C CA . LYS A 1 90 ? 4.777 15.253 18.472 1.00 68.50 90 LYS A CA 1
ATOM 703 C C . LYS A 1 90 ? 3.921 14.639 17.362 1.00 68.50 90 LYS A C 1
ATOM 705 O O . LYS A 1 90 ? 2.785 15.061 17.174 1.00 68.50 90 LYS A O 1
ATOM 710 N N . ARG A 1 91 ? 4.475 13.655 16.653 1.00 75.69 91 ARG A N 1
ATOM 711 C CA . ARG A 1 91 ? 3.743 12.856 15.663 1.00 75.69 91 ARG A CA 1
ATOM 712 C C . ARG A 1 91 ? 2.647 12.077 16.380 1.00 75.69 91 ARG A C 1
ATOM 714 O O . ARG A 1 91 ? 2.926 11.420 17.390 1.00 75.69 91 ARG A O 1
ATOM 721 N N . LYS A 1 92 ? 1.409 12.159 15.902 1.00 87.06 92 LYS A N 1
ATOM 722 C CA . LYS A 1 92 ? 0.365 11.244 16.350 1.00 87.06 92 LYS A CA 1
ATOM 723 C C . LYS A 1 92 ? 0.701 9.856 15.805 1.00 87.06 92 LYS A C 1
ATOM 725 O O . LYS A 1 92 ? 1.226 9.673 14.709 1.00 87.06 92 LYS A O 1
ATOM 730 N N . GLU A 1 93 ? 0.471 8.872 16.659 1.00 92.06 93 GLU A N 1
ATOM 731 C CA . GLU A 1 93 ? 0.640 7.471 16.314 1.00 92.06 93 GLU A CA 1
ATOM 732 C C . GLU A 1 93 ? -0.516 7.034 15.406 1.00 92.06 93 GLU A C 1
ATOM 734 O O . GLU A 1 93 ? -1.690 7.274 15.717 1.00 92.06 93 GLU A O 1
ATOM 739 N N . ILE A 1 94 ? -0.182 6.381 14.292 1.00 96.31 94 ILE A N 1
ATOM 740 C CA . ILE A 1 94 ? -1.157 5.723 13.416 1.00 96.31 94 ILE A CA 1
ATOM 741 C C . ILE A 1 94 ? -1.235 4.252 13.814 1.00 96.31 94 ILE A C 1
ATOM 743 O O . ILE A 1 94 ? -0.217 3.595 14.011 1.00 96.31 94 ILE A O 1
ATOM 747 N N . TYR A 1 95 ? -2.441 3.708 13.937 1.00 98.31 95 TYR A N 1
ATOM 748 C CA . TYR A 1 95 ? -2.613 2.350 14.439 1.00 98.31 95 TYR A CA 1
ATOM 749 C C . TYR A 1 95 ? -3.709 1.568 13.725 1.00 98.31 95 TYR A C 1
ATOM 751 O O . TYR A 1 95 ? -4.601 2.142 13.099 1.00 98.31 95 TYR A O 1
ATOM 759 N N . ASN A 1 96 ? -3.665 0.242 13.859 1.00 98.62 96 ASN A N 1
ATOM 760 C CA . ASN A 1 96 ? -4.642 -0.689 13.287 1.00 98.62 96 ASN A CA 1
ATOM 761 C C . ASN A 1 96 ? -4.753 -0.556 11.762 1.00 98.62 96 ASN A C 1
ATOM 763 O O . ASN A 1 96 ? -5.831 -0.275 11.234 1.00 98.62 96 ASN A O 1
ATOM 767 N N . ILE A 1 97 ? -3.643 -0.758 11.053 1.00 98.75 97 ILE A N 1
ATOM 768 C CA . ILE A 1 97 ? -3.642 -0.760 9.585 1.00 98.75 97 ILE A CA 1
ATOM 769 C C . ILE A 1 97 ? -3.533 -2.190 9.089 1.00 98.75 97 ILE A C 1
ATOM 771 O O . ILE A 1 97 ? -2.732 -2.982 9.586 1.00 98.75 97 ILE A O 1
ATOM 775 N N . THR A 1 98 ? -4.351 -2.534 8.104 1.00 98.88 98 THR A N 1
ATOM 776 C CA . THR A 1 98 ? -4.271 -3.819 7.415 1.00 98.88 98 THR A CA 1
ATOM 777 C C . THR A 1 98 ? -4.136 -3.584 5.921 1.00 98.88 98 THR A C 1
ATOM 779 O O . THR A 1 98 ? -5.007 -2.965 5.317 1.00 98.88 98 THR A O 1
ATOM 782 N N . ILE A 1 99 ? -3.063 -4.109 5.336 1.00 98.88 99 ILE A N 1
ATOM 783 C CA . ILE A 1 99 ? -2.850 -4.184 3.892 1.00 98.88 99 ILE A CA 1
ATOM 784 C C . ILE A 1 99 ? -2.932 -5.660 3.516 1.00 98.88 99 ILE A C 1
ATOM 786 O O . ILE A 1 99 ? -2.116 -6.467 3.965 1.00 98.88 99 ILE A O 1
ATOM 790 N N . TYR A 1 100 ? -3.944 -6.019 2.735 1.00 98.88 100 TYR A N 1
ATOM 791 C CA . TYR A 1 100 ? -4.285 -7.408 2.463 1.00 98.88 100 TYR A CA 1
ATOM 792 C C . TYR A 1 100 ? -4.413 -7.687 0.969 1.00 98.88 100 TYR A C 1
ATOM 794 O O . TYR A 1 100 ? -5.216 -7.066 0.284 1.00 98.88 100 TYR A O 1
ATOM 802 N N . ASN A 1 101 ? -3.703 -8.698 0.472 1.00 98.88 101 ASN A N 1
ATOM 803 C CA . ASN A 1 101 ? -3.835 -9.150 -0.915 1.00 98.88 101 ASN A CA 1
ATOM 804 C C . ASN A 1 101 ? -3.590 -8.026 -1.942 1.00 98.88 101 ASN A C 1
ATOM 806 O O . ASN A 1 101 ? -4.319 -7.905 -2.926 1.00 98.88 101 ASN A O 1
ATOM 810 N N . CYS A 1 102 ? -2.572 -7.197 -1.701 1.00 98.88 102 CYS A N 1
ATOM 811 C CA . CYS A 1 102 ? -2.178 -6.108 -2.597 1.00 98.88 102 CYS A CA 1
ATOM 812 C C . CYS A 1 102 ? -0.894 -6.434 -3.370 1.00 98.88 102 CYS A C 1
ATOM 814 O O . CYS A 1 102 ? -0.084 -7.265 -2.946 1.00 98.88 102 CYS A O 1
ATOM 816 N N . ILE A 1 103 ? -0.701 -5.742 -4.489 1.00 98.94 103 ILE A N 1
ATOM 817 C CA . ILE A 1 103 ? 0.559 -5.703 -5.233 1.00 98.94 103 ILE A CA 1
ATOM 818 C C . ILE A 1 103 ? 1.128 -4.288 -5.113 1.00 98.94 103 ILE A C 1
ATOM 820 O O . ILE A 1 103 ? 0.398 -3.319 -5.302 1.00 98.94 103 ILE A O 1
ATOM 824 N N . VAL A 1 104 ? 2.411 -4.167 -4.780 1.00 98.62 104 VAL A N 1
ATOM 825 C CA . VAL A 1 104 ? 3.124 -2.884 -4.764 1.00 98.62 104 VAL A CA 1
ATOM 826 C C . VAL A 1 104 ? 4.415 -3.033 -5.553 1.00 98.62 104 VAL A C 1
ATOM 828 O O . VAL A 1 104 ? 5.341 -3.727 -5.115 1.00 98.62 104 VAL A O 1
ATOM 831 N N . GLU A 1 105 ? 4.460 -2.413 -6.728 1.00 97.94 105 GLU A N 1
ATOM 832 C CA . GLU A 1 105 ? 5.571 -2.581 -7.658 1.00 97.94 105 GLU A CA 1
ATOM 833 C C . GLU A 1 105 ? 5.961 -1.305 -8.391 1.00 97.94 105 GLU A C 1
ATOM 835 O O . GLU A 1 105 ? 5.118 -0.460 -8.665 1.00 97.94 105 GLU A O 1
ATOM 840 N N . ASN A 1 106 ? 7.225 -1.202 -8.804 1.00 96.31 106 ASN A N 1
ATOM 841 C CA . ASN A 1 106 ? 7.732 -0.047 -9.554 1.00 96.31 106 ASN A CA 1
ATOM 842 C C . ASN A 1 106 ? 7.503 1.287 -8.814 1.00 96.31 106 ASN A C 1
ATOM 844 O O . ASN A 1 106 ? 7.154 2.293 -9.431 1.00 96.31 106 ASN A O 1
ATOM 848 N N . CYS A 1 107 ? 7.684 1.281 -7.491 1.00 94.94 107 CYS A N 1
ATOM 849 C CA . CYS A 1 107 ? 7.630 2.468 -6.640 1.00 94.94 107 CYS A CA 1
ATOM 850 C C . CYS A 1 107 ? 9.021 2.834 -6.091 1.00 94.94 107 CYS A C 1
ATOM 852 O O . CYS A 1 107 ? 9.984 2.093 -6.305 1.00 94.94 107 CYS A O 1
ATOM 854 N N . GLY A 1 108 ? 9.120 3.952 -5.362 1.00 91.38 108 GLY A N 1
ATOM 855 C CA . GLY A 1 108 ? 10.287 4.324 -4.558 1.00 91.38 108 GLY A CA 1
ATOM 856 C C . GLY A 1 108 ? 10.564 3.272 -3.481 1.00 91.38 108 GLY A C 1
ATOM 857 O O . GLY A 1 108 ? 11.223 2.265 -3.729 1.00 91.38 108 GLY A O 1
ATOM 858 N N . CYS A 1 109 ? 10.026 3.447 -2.276 1.00 92.88 109 CYS A N 1
ATOM 859 C CA . CYS A 1 109 ? 9.832 2.310 -1.368 1.00 92.88 109 CYS A CA 1
ATOM 860 C C . CYS A 1 109 ? 8.520 1.588 -1.712 1.00 92.88 109 CYS A C 1
ATOM 862 O O . CYS A 1 109 ? 7.603 2.190 -2.264 1.00 92.88 109 CYS A O 1
ATOM 864 N N . GLY A 1 110 ? 8.392 0.303 -1.376 1.00 96.31 110 GLY A N 1
ATOM 865 C CA . GLY A 1 110 ? 7.121 -0.404 -1.573 1.00 96.31 110 GLY A CA 1
ATOM 866 C C . GLY A 1 110 ? 6.074 0.052 -0.552 1.00 96.31 110 GLY A C 1
ATOM 867 O O . GLY A 1 110 ? 5.206 0.872 -0.846 1.00 96.31 110 GLY A O 1
ATOM 868 N N . ILE A 1 111 ? 6.177 -0.463 0.672 1.00 97.50 111 ILE A N 1
ATOM 869 C CA . ILE A 1 111 ? 5.328 -0.075 1.804 1.00 97.50 111 ILE A CA 1
ATOM 870 C C . ILE A 1 111 ? 6.206 0.557 2.886 1.00 97.50 111 ILE A C 1
ATOM 872 O O . ILE A 1 111 ? 7.211 -0.032 3.291 1.00 97.50 111 ILE A O 1
ATOM 876 N N . TYR A 1 112 ? 5.823 1.740 3.361 1.00 94.94 112 TYR A N 1
ATOM 877 C CA . TYR A 1 112 ? 6.619 2.527 4.299 1.00 94.94 112 TYR A CA 1
ATOM 878 C C . TYR A 1 112 ? 5.784 3.029 5.493 1.00 94.94 112 TYR A C 1
ATOM 880 O O . TYR A 1 112 ? 5.266 4.143 5.457 1.00 94.94 112 TYR A O 1
ATOM 888 N N . PRO A 1 113 ? 5.648 2.239 6.576 1.00 94.62 113 PRO A N 1
ATOM 889 C CA . PRO A 1 113 ? 5.090 2.724 7.833 1.00 94.62 113 PRO A CA 1
ATOM 890 C C . PRO A 1 113 ? 6.114 3.437 8.724 1.00 94.62 113 PRO A C 1
ATOM 892 O O . PRO A 1 113 ? 7.208 2.923 8.970 1.00 94.62 113 PRO A O 1
ATOM 895 N N . THR A 1 114 ? 5.714 4.585 9.277 1.00 93.12 114 THR A N 1
ATOM 896 C CA . THR A 1 114 ? 6.494 5.372 10.245 1.00 93.12 114 THR A CA 1
ATOM 897 C C . THR A 1 114 ? 5.663 5.740 11.475 1.00 93.12 114 THR A C 1
ATOM 899 O O . THR A 1 114 ? 4.577 6.296 11.328 1.00 93.12 114 THR A O 1
ATOM 902 N N . ASN A 1 115 ? 6.193 5.522 12.687 1.00 93.38 115 ASN A N 1
ATOM 903 C CA . ASN A 1 115 ? 5.505 5.833 13.953 1.00 93.38 115 ASN A CA 1
ATOM 904 C C . ASN A 1 115 ? 4.118 5.169 14.047 1.00 93.38 115 ASN A C 1
ATOM 906 O O . ASN A 1 115 ? 3.098 5.833 14.271 1.00 93.38 115 ASN A O 1
ATOM 910 N N . THR A 1 116 ? 4.083 3.856 13.800 1.00 95.06 116 THR A N 1
ATOM 911 C CA . THR A 1 116 ? 2.834 3.098 13.705 1.00 95.06 116 THR A CA 1
ATOM 912 C C . THR A 1 116 ? 2.768 1.889 14.632 1.00 95.06 116 THR A C 1
ATOM 914 O O . THR A 1 116 ? 3.784 1.275 14.947 1.00 95.06 116 THR A O 1
ATOM 917 N N . THR A 1 117 ? 1.560 1.491 15.030 1.00 98.12 117 THR A N 1
ATOM 918 C CA . THR A 1 117 ? 1.353 0.320 15.896 1.00 98.12 117 THR A CA 1
ATOM 919 C C . THR A 1 117 ? 0.246 -0.592 15.372 1.00 98.12 117 THR A C 1
ATOM 921 O O . THR A 1 117 ? -0.780 -0.131 14.876 1.00 98.12 117 THR A O 1
ATOM 924 N N . ASN A 1 118 ? 0.413 -1.910 15.512 1.00 98.38 118 ASN A N 1
ATOM 925 C CA . ASN A 1 118 ? -0.561 -2.912 15.057 1.00 98.38 118 ASN A CA 1
ATOM 926 C C . ASN A 1 118 ? -0.803 -2.841 13.537 1.00 98.38 118 ASN A C 1
ATOM 928 O O . ASN A 1 118 ? -1.910 -2.553 13.069 1.00 98.38 118 ASN A O 1
ATOM 932 N N . ILE A 1 119 ? 0.262 -3.094 12.774 1.00 98.25 119 ILE A N 1
ATOM 933 C CA . ILE A 1 119 ? 0.225 -3.175 11.311 1.00 98.25 119 ILE A CA 1
ATOM 934 C C . ILE A 1 119 ? 0.202 -4.640 10.888 1.00 98.25 119 ILE A C 1
ATOM 936 O O . ILE A 1 119 ? 1.014 -5.444 11.348 1.00 98.25 119 ILE A O 1
ATOM 940 N N . LYS A 1 120 ? -0.701 -4.978 9.968 1.00 98.75 120 LYS A N 1
ATOM 941 C CA . LYS A 1 120 ? -0.783 -6.297 9.340 1.00 98.75 120 LYS A CA 1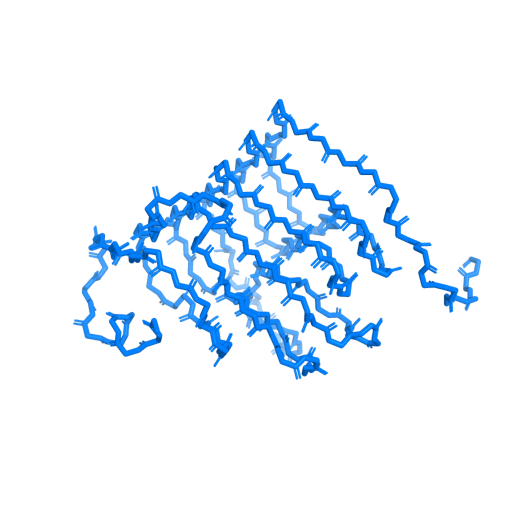
ATOM 942 C C . LYS A 1 120 ? -0.599 -6.163 7.837 1.00 98.75 120 LYS A C 1
ATOM 944 O O . LYS A 1 120 ? -1.385 -5.484 7.182 1.00 98.75 120 LYS A O 1
ATOM 949 N N . ILE A 1 121 ? 0.421 -6.819 7.299 1.00 98.75 121 ILE A N 1
ATOM 950 C CA . ILE A 1 121 ? 0.682 -6.901 5.862 1.00 98.75 121 ILE A CA 1
ATOM 951 C C . ILE A 1 121 ? 0.614 -8.375 5.489 1.00 98.75 121 ILE A C 1
ATOM 953 O O . ILE A 1 121 ? 1.472 -9.162 5.895 1.00 98.75 121 ILE A O 1
ATOM 957 N N . THR A 1 122 ? -0.429 -8.762 4.760 1.00 98.81 122 THR A N 1
ATOM 958 C CA . THR A 1 122 ? -0.739 -10.178 4.539 1.00 98.81 122 THR A CA 1
ATOM 959 C C . THR A 1 122 ? -1.113 -10.459 3.092 1.00 98.81 122 THR A C 1
ATOM 961 O O . THR A 1 122 ? -1.861 -9.697 2.484 1.00 98.81 122 THR A O 1
ATOM 964 N N . ASN A 1 123 ? -0.646 -11.580 2.537 1.00 98.75 123 ASN A N 1
ATOM 965 C CA . ASN A 1 123 ? -0.931 -11.999 1.154 1.00 98.75 123 ASN A CA 1
ATOM 966 C C . ASN A 1 123 ? -0.461 -10.993 0.082 1.00 98.75 123 ASN A C 1
ATOM 968 O O . ASN A 1 123 ? -1.013 -10.962 -1.021 1.00 98.75 123 ASN A O 1
ATOM 972 N N . CYS A 1 124 ? 0.531 -10.155 0.390 1.00 98.88 124 CYS A N 1
ATOM 973 C CA . CYS A 1 124 ? 0.987 -9.099 -0.512 1.00 98.88 124 CYS A CA 1
ATOM 974 C C . CYS A 1 124 ? 2.185 -9.528 -1.368 1.00 98.88 124 CYS A C 1
ATOM 976 O O . CYS A 1 124 ? 3.032 -10.317 -0.944 1.00 98.88 124 CYS A O 1
ATOM 978 N N . MET A 1 125 ? 2.283 -8.952 -2.565 1.00 98.81 125 MET A N 1
ATOM 979 C CA . MET A 1 125 ? 3.470 -9.032 -3.418 1.00 98.81 125 MET A CA 1
ATOM 980 C C . MET A 1 125 ? 4.117 -7.651 -3.493 1.00 98.81 125 MET A C 1
ATOM 982 O O . MET A 1 125 ? 3.458 -6.691 -3.876 1.00 98.81 125 MET A O 1
ATOM 986 N N . ILE A 1 126 ? 5.389 -7.542 -3.109 1.00 98.56 126 ILE A N 1
ATOM 987 C CA . ILE A 1 126 ? 6.102 -6.260 -3.037 1.00 98.56 126 ILE A CA 1
ATOM 988 C C . ILE A 1 126 ? 7.432 -6.395 -3.773 1.00 98.56 126 ILE A C 1
ATOM 990 O O . ILE A 1 126 ? 8.366 -7.025 -3.261 1.00 98.56 126 ILE A O 1
ATOM 994 N N . TYR A 1 127 ? 7.531 -5.854 -4.986 1.00 98.06 127 TYR A N 1
ATOM 995 C CA . TYR A 1 127 ? 8.672 -6.143 -5.855 1.00 98.06 127 TYR A CA 1
ATOM 996 C C . TYR A 1 127 ? 9.005 -5.045 -6.860 1.00 98.06 127 TYR A C 1
ATOM 998 O O . TYR A 1 127 ? 8.192 -4.177 -7.123 1.00 98.06 127 TYR A O 1
ATOM 1006 N N . ASN A 1 128 ? 10.208 -5.085 -7.439 1.00 96.12 128 ASN A N 1
ATOM 1007 C CA . ASN A 1 128 ? 10.688 -4.090 -8.412 1.00 96.12 128 ASN A CA 1
ATOM 1008 C C . ASN A 1 128 ? 10.623 -2.633 -7.911 1.00 96.12 128 ASN A C 1
ATOM 1010 O O . ASN A 1 128 ? 10.566 -1.707 -8.717 1.00 96.12 128 ASN A O 1
ATOM 1014 N N . ASN A 1 129 ? 10.635 -2.409 -6.596 1.00 95.06 129 ASN A N 1
ATOM 1015 C CA . ASN A 1 129 ? 10.722 -1.061 -6.040 1.00 95.06 129 ASN A CA 1
ATOM 1016 C C . ASN A 1 129 ? 12.189 -0.607 -6.026 1.00 95.06 129 ASN A C 1
ATOM 1018 O O . ASN A 1 129 ? 13.097 -1.413 -5.787 1.00 95.06 129 ASN A O 1
ATOM 1022 N N . THR A 1 130 ? 12.445 0.664 -6.330 1.00 93.44 130 THR A N 1
ATOM 1023 C CA . THR A 1 130 ? 13.815 1.175 -6.477 1.00 93.44 130 THR A CA 1
ATOM 1024 C C . THR A 1 130 ? 14.547 1.235 -5.142 1.00 93.44 130 THR A C 1
ATOM 1026 O O . THR A 1 130 ? 15.723 0.887 -5.084 1.00 93.44 130 THR A O 1
ATOM 1029 N N . GLY A 1 131 ? 13.843 1.582 -4.070 1.00 91.25 131 GLY A N 1
ATOM 1030 C CA . GLY A 1 131 ? 14.275 1.512 -2.679 1.00 91.25 131 GLY A CA 1
ATOM 1031 C C . GLY A 1 131 ? 13.837 0.225 -1.974 1.00 91.25 131 GLY A C 1
ATOM 1032 O O . GLY A 1 131 ? 13.593 -0.816 -2.588 1.00 91.25 131 GLY A O 1
ATOM 1033 N N . THR A 1 132 ? 13.751 0.275 -0.646 1.00 92.94 132 THR A N 1
ATOM 1034 C CA . THR A 1 132 ? 13.392 -0.883 0.184 1.00 92.94 132 THR A CA 1
ATOM 1035 C C . THR A 1 132 ? 11.941 -1.307 -0.062 1.00 92.94 132 THR A C 1
ATOM 1037 O O . THR A 1 132 ? 11.025 -0.488 -0.052 1.00 92.94 132 THR A O 1
ATOM 1040 N N . GLY A 1 133 ? 11.702 -2.612 -0.241 1.00 94.88 133 GLY A N 1
ATOM 1041 C CA . GLY A 1 133 ? 10.349 -3.136 -0.466 1.00 94.88 133 GLY A CA 1
ATOM 1042 C C . GLY A 1 133 ? 9.413 -2.864 0.713 1.00 94.88 133 GLY A C 1
ATOM 1043 O O . GLY A 1 133 ? 8.319 -2.346 0.532 1.00 94.88 133 GLY A O 1
ATOM 1044 N N . LEU A 1 134 ? 9.859 -3.163 1.931 1.00 95.00 134 LEU A N 1
ATOM 1045 C CA . LEU A 1 134 ? 9.131 -2.861 3.159 1.00 95.00 134 LEU A CA 1
ATOM 1046 C C . LEU A 1 134 ? 10.070 -2.150 4.131 1.00 95.00 134 LEU A C 1
ATOM 1048 O O . LEU A 1 134 ? 10.988 -2.776 4.660 1.00 95.00 134 LEU A O 1
ATOM 1052 N N . TYR A 1 135 ? 9.861 -0.852 4.341 1.00 93.44 135 TYR A N 1
ATOM 1053 C CA . TYR A 1 135 ? 10.706 -0.035 5.208 1.00 93.44 135 TYR A CA 1
ATOM 1054 C C . TYR A 1 135 ? 9.922 0.390 6.444 1.00 93.44 135 TYR A C 1
ATOM 1056 O O . TYR A 1 135 ? 9.051 1.240 6.360 1.00 93.44 135 TYR A O 1
ATOM 1064 N N . ILE A 1 136 ? 10.176 -0.245 7.587 1.00 92.00 136 ILE A N 1
ATOM 1065 C CA . ILE A 1 136 ? 9.411 -0.018 8.819 1.00 92.00 136 ILE A CA 1
ATOM 1066 C C . ILE A 1 136 ? 10.254 0.819 9.776 1.00 92.00 136 ILE A C 1
ATOM 1068 O O . ILE A 1 136 ? 11.343 0.397 10.160 1.00 92.00 136 ILE A O 1
ATOM 1072 N N . VAL A 1 137 ? 9.738 1.978 10.188 1.00 91.44 137 VAL A N 1
ATOM 1073 C CA . VAL A 1 137 ? 10.447 2.926 11.060 1.00 91.44 137 VAL A CA 1
ATOM 1074 C C . VAL A 1 137 ? 9.601 3.240 12.292 1.00 91.44 137 VAL A C 1
ATOM 1076 O O . VAL A 1 137 ? 8.394 3.461 12.184 1.00 91.44 137 VAL A O 1
ATOM 1079 N N . ASP A 1 138 ? 10.221 3.240 13.475 1.00 92.12 138 ASP A N 1
ATOM 1080 C CA . ASP A 1 138 ? 9.597 3.602 14.760 1.00 92.12 138 ASP A CA 1
ATOM 1081 C C . ASP A 1 138 ? 8.226 2.945 15.000 1.00 92.12 138 ASP A C 1
ATOM 1083 O O . ASP A 1 138 ? 7.291 3.582 15.472 1.00 92.12 138 ASP A O 1
ATOM 1087 N N . SER A 1 139 ? 8.071 1.678 14.610 1.00 93.81 139 SER A N 1
ATOM 1088 C CA . SER A 1 139 ? 6.772 1.003 14.618 1.00 93.81 139 SER A CA 1
ATOM 1089 C C . SER A 1 139 ? 6.790 -0.287 15.435 1.00 93.81 139 SER A C 1
ATOM 1091 O O . SER A 1 139 ? 7.811 -0.971 15.510 1.00 93.81 139 SER A O 1
ATOM 1093 N N . THR A 1 140 ? 5.656 -0.636 16.049 1.00 97.38 140 THR A N 1
ATOM 1094 C CA . THR A 1 140 ? 5.539 -1.796 16.948 1.00 97.38 140 THR A CA 1
ATOM 1095 C C . THR A 1 140 ? 4.367 -2.712 16.592 1.00 97.38 140 THR A C 1
ATOM 1097 O O . THR A 1 140 ? 3.408 -2.314 15.932 1.00 97.38 140 THR A O 1
ATOM 1100 N N . ASN A 1 141 ? 4.434 -3.970 17.041 1.00 97.69 141 ASN A N 1
ATOM 1101 C CA . ASN A 1 141 ? 3.394 -4.978 16.817 1.00 97.69 141 ASN A CA 1
ATOM 1102 C C . ASN A 1 141 ? 3.062 -5.168 15.321 1.00 97.69 141 ASN A C 1
ATOM 1104 O O . ASN A 1 141 ? 1.935 -4.954 14.874 1.00 97.69 141 ASN A O 1
ATOM 1108 N N . ILE A 1 142 ? 4.088 -5.517 14.541 1.00 97.12 142 ILE A N 1
ATOM 1109 C CA . ILE A 1 142 ? 4.000 -5.687 13.089 1.00 97.12 142 ILE A CA 1
ATOM 1110 C C . ILE A 1 142 ? 3.892 -7.171 12.753 1.00 97.12 142 ILE A C 1
ATOM 1112 O O . ILE A 1 142 ? 4.711 -7.974 13.196 1.00 97.12 142 ILE A O 1
ATOM 1116 N N . ILE A 1 143 ? 2.900 -7.523 11.940 1.00 98.38 143 ILE A N 1
ATOM 1117 C CA . ILE A 1 143 ? 2.711 -8.872 11.409 1.00 98.38 143 ILE A CA 1
ATOM 1118 C C . ILE A 1 143 ? 2.868 -8.811 9.894 1.00 98.38 143 ILE A C 1
ATOM 1120 O O . ILE A 1 143 ? 2.119 -8.112 9.211 1.00 98.38 143 ILE A O 1
ATOM 1124 N N . ILE A 1 144 ? 3.829 -9.572 9.377 1.00 97.81 144 ILE A N 1
ATOM 1125 C CA . ILE A 1 144 ? 4.033 -9.791 7.946 1.00 97.81 144 ILE A CA 1
ATOM 1126 C C . ILE A 1 144 ? 3.844 -11.283 7.712 1.00 97.81 144 ILE A C 1
ATOM 1128 O O . ILE A 1 144 ? 4.607 -12.083 8.247 1.00 97.81 144 ILE A O 1
ATOM 1132 N N . ASP A 1 145 ? 2.821 -11.654 6.949 1.00 98.56 145 ASP A N 1
ATOM 1133 C CA . ASP A 1 145 ? 2.442 -13.057 6.770 1.00 98.56 145 ASP A CA 1
ATOM 1134 C C . ASP A 1 145 ? 2.076 -13.366 5.316 1.00 98.56 145 ASP A C 1
ATOM 1136 O O . ASP A 1 145 ? 1.413 -12.576 4.648 1.00 98.56 145 ASP A O 1
ATOM 1140 N N . ASN A 1 146 ? 2.528 -14.515 4.810 1.00 98.44 146 ASN A N 1
ATOM 1141 C CA . ASN A 1 146 ? 2.299 -14.956 3.430 1.00 98.44 146 ASN A CA 1
ATOM 1142 C C . ASN A 1 146 ? 2.582 -13.870 2.361 1.00 98.44 146 ASN A C 1
ATOM 1144 O O . ASN A 1 146 ? 1.842 -13.706 1.390 1.00 98.44 146 ASN A O 1
ATOM 1148 N N . CYS A 1 147 ? 3.646 -13.087 2.558 1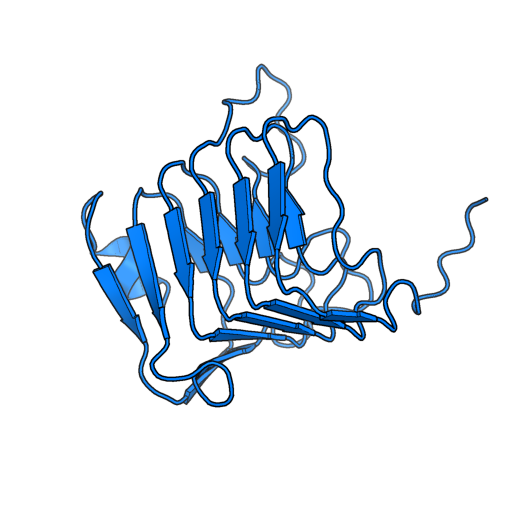.00 98.44 147 CYS A N 1
ATOM 1149 C CA . CYS A 1 147 ? 4.070 -12.041 1.630 1.00 98.44 147 CYS A CA 1
ATOM 1150 C C . CYS A 1 147 ? 5.249 -12.507 0.771 1.00 98.44 147 CYS A C 1
ATOM 1152 O O . CYS A 1 147 ? 6.160 -13.176 1.255 1.00 98.44 147 CYS A O 1
ATOM 1154 N N . THR A 1 148 ? 5.264 -12.101 -0.499 1.00 98.50 148 THR A N 1
ATOM 1155 C CA . THR A 1 148 ? 6.391 -12.326 -1.417 1.00 98.50 148 THR A CA 1
ATOM 1156 C C . THR A 1 148 ? 7.091 -10.997 -1.686 1.00 98.50 148 THR A C 1
ATOM 1158 O O . THR A 1 148 ? 6.514 -10.110 -2.314 1.00 98.50 148 THR A O 1
ATOM 1161 N N . ILE A 1 149 ? 8.329 -10.845 -1.205 1.00 97.88 149 ILE A N 1
ATOM 1162 C CA . ILE A 1 149 ? 9.100 -9.593 -1.281 1.00 97.88 149 ILE A CA 1
ATOM 1163 C C . ILE A 1 149 ? 10.422 -9.865 -2.007 1.00 97.88 149 ILE A C 1
ATOM 1165 O O . ILE A 1 149 ? 11.258 -10.605 -1.494 1.00 97.88 149 ILE A O 1
ATOM 1169 N N . TYR A 1 150 ? 10.619 -9.310 -3.206 1.00 97.56 150 TYR A N 1
ATOM 1170 C CA . TYR A 1 150 ? 11.781 -9.632 -4.054 1.00 97.56 150 TYR A CA 1
ATOM 1171 C C . TYR A 1 150 ? 12.141 -8.499 -5.019 1.00 97.56 150 TYR A C 1
ATOM 1173 O O . TYR A 1 150 ? 11.301 -7.668 -5.332 1.00 97.56 150 TYR A O 1
ATOM 1181 N N . LYS A 1 151 ? 13.385 -8.467 -5.522 1.00 95.31 151 LYS A N 1
ATOM 1182 C CA . LYS A 1 151 ? 13.855 -7.471 -6.515 1.00 95.31 151 LYS A CA 1
ATOM 1183 C C . LYS A 1 151 ? 13.579 -6.010 -6.120 1.00 95.31 151 LYS A C 1
ATOM 1185 O O . LYS A 1 151 ? 13.289 -5.181 -6.970 1.00 95.31 151 LYS A O 1
ATOM 1190 N N . ASN A 1 152 ? 13.663 -5.701 -4.831 1.00 94.38 152 ASN A N 1
ATOM 1191 C CA . ASN A 1 152 ? 13.643 -4.323 -4.347 1.00 94.38 152 ASN A CA 1
ATOM 1192 C C . ASN A 1 152 ? 15.086 -3.822 -4.168 1.00 94.38 152 ASN A C 1
ATOM 1194 O O . ASN A 1 152 ? 16.018 -4.633 -4.187 1.00 94.38 152 ASN A O 1
ATOM 1198 N N . GLY A 1 153 ? 15.284 -2.516 -4.011 1.00 88.31 153 GLY A N 1
ATOM 1199 C CA . GLY A 1 153 ? 16.613 -1.916 -3.856 1.00 88.31 153 GLY A CA 1
ATOM 1200 C C . GLY A 1 153 ? 17.430 -1.922 -5.149 1.00 88.31 153 GLY A C 1
ATOM 1201 O O . GLY A 1 153 ? 18.651 -1.981 -5.101 1.00 88.31 153 GLY A O 1
ATOM 1202 N N . GLN A 1 154 ? 16.762 -1.961 -6.307 1.00 71.31 154 GLN A N 1
ATOM 1203 C CA . GLN A 1 154 ? 17.417 -1.987 -7.624 1.00 71.31 154 GLN A CA 1
ATOM 1204 C C . GLN A 1 154 ? 17.782 -0.584 -8.133 1.00 71.31 154 GLN A C 1
ATOM 1206 O O . GLN A 1 154 ? 18.419 -0.455 -9.176 1.00 71.31 154 GLN A O 1
ATOM 1211 N N . GLY A 1 155 ? 17.357 0.470 -7.432 1.00 62.38 155 GLY A N 1
ATOM 1212 C CA . GLY A 1 155 ? 17.830 1.822 -7.670 1.00 62.38 155 GLY A CA 1
ATOM 1213 C C . GLY A 1 155 ? 19.159 2.014 -6.955 1.00 62.38 155 GLY A C 1
ATOM 1214 O O . GLY A 1 155 ? 19.176 2.164 -5.737 1.00 62.38 155 GLY A O 1
ATOM 1215 N N . ASP A 1 156 ? 20.260 2.016 -7.706 1.00 50.88 156 ASP A N 1
ATOM 1216 C CA . ASP A 1 156 ? 21.555 2.501 -7.229 1.00 50.88 156 ASP A CA 1
ATOM 1217 C C . ASP A 1 156 ? 21.387 3.909 -6.642 1.00 50.88 156 ASP A C 1
ATOM 1219 O O . ASP A 1 156 ? 21.367 4.917 -7.348 1.00 50.88 156 ASP A O 1
ATOM 1223 N N . ARG A 1 157 ? 21.289 3.993 -5.319 1.00 52.25 157 ARG A N 1
ATOM 1224 C CA . ARG A 1 157 ? 21.660 5.188 -4.571 1.00 52.25 157 ARG A CA 1
ATOM 1225 C C . ARG A 1 157 ? 22.852 4.797 -3.730 1.00 52.25 157 ARG A C 1
ATOM 1227 O O . ARG A 1 157 ? 22.702 4.237 -2.650 1.00 52.25 157 ARG A O 1
ATOM 1234 N N . GLY A 1 158 ? 24.039 5.050 -4.279 1.00 39.91 158 GLY A N 1
ATOM 1235 C CA . GLY A 1 158 ? 25.287 4.953 -3.542 1.00 39.91 158 GLY A CA 1
ATOM 1236 C C . GLY A 1 158 ? 25.154 5.648 -2.186 1.00 39.91 158 GLY A C 1
ATOM 1237 O O . GLY A 1 158 ? 24.856 6.837 -2.112 1.00 39.91 158 GLY A O 1
ATOM 1238 N N . GLY A 1 159 ? 25.355 4.876 -1.127 1.00 35.44 159 GLY A N 1
ATOM 1239 C CA . GLY A 1 159 ? 25.316 5.313 0.261 1.00 35.44 159 GLY A CA 1
ATOM 1240 C C . GLY A 1 159 ? 25.502 4.086 1.141 1.00 35.44 159 GLY A C 1
ATOM 1241 O O . GLY A 1 159 ? 24.563 3.313 1.301 1.00 35.44 159 GLY A O 1
ATOM 1242 N N . GLY A 1 160 ? 26.744 3.866 1.579 1.00 30.30 160 GLY A N 1
ATOM 1243 C CA . GLY A 1 160 ? 27.123 2.781 2.489 1.00 30.30 160 GLY A CA 1
ATOM 1244 C C . GLY A 1 160 ? 26.744 3.030 3.940 1.00 30.30 160 GLY A C 1
ATOM 1245 O O . GLY A 1 160 ? 26.066 4.043 4.223 1.00 30.30 160 GLY A O 1
#

Foldseek 3Di:
DQVCLVPDDAPEEAEAEFDEAQAAHENQHQYEYEYPAQVGAEQEPCQEQDQSYEYQAANYEYERHEQENHNLPHPAAVAHYANDPDDPDDGDEHEHYEYELHEFEHAQEHYEYENYEHYEYENYEFEHHCAHSYHYYNYYNYHYYNYHYDHYNVNDPDDD